Protein AF-M5JS99-F1 (afdb_monomer)

Organism: NCBI:txid1234597

Foldseek 3Di:
DAKKWKWWDDPVDPDIDIFIWDDPDPDDVVVVVVCVPPQKDWTWTFDWDDPDPQEIETPDTDTDIGHNPTDMDIGHRSGHYHYDD

Mean predicted aligned error: 4.95 Å

pLDDT: mean 87.33, std 8.21, range [59.66, 96.5]

Secondary structure (DSSP, 8-state):
-EEEEEEEE-TTSSSEEEEEEEES-SSHHHHHHHHHHHSEEEEEEEEEEEEETTEEEEEEEEEEEEESSS-EEEEE--SEEEE--

Sequence (85 aa):
MAYYALTTVIPSKSGFVWFTIEVPEENIDDLHERMSDDGSLKCTRLTTVATGQNARQIVSREEIIVGLSAIITVTPLHIELYDAE

Radius of gyration: 13.16 Å; Cα contacts (8 Å, |Δi|>4): 161; chains: 1; bounding box: 31×32×33 Å

Nearest PDB structures (foldseek):
  7sog-assembly1_A  TM=3.736E-01  e=2.690E+00  Acanthamoeba castellanii
  1f7s-assembly1_A  TM=3.545E-01  e=2.848E+00  Arabidopsis thaliana
  4ecn-assembly1_A  TM=2.542E-01  e=1.911E+00  Bacteroides thetaiotaomicron VPI-5482
  8w26-assembly1_A  TM=2.922E-01  e=5.032E+00  Synechococcus sp. JA-2-3B'a(2-13)
  4ep5-assembly1_A-2  TM=3.082E-01  e=5.970E+00  Thermus thermophilus HB8

Solvent-accessible surface area (backbone atoms only — not comparable to full-atom values): 4967 Å² total; per-residue (Å²): 95,35,57,30,36,39,37,37,50,48,94,94,51,94,63,73,49,74,48,40,33,41,36,77,46,77,50,72,65,62,46,50,54,50,38,68,72,66,55,35,44,78,36,31,39,45,43,67,47,80,76,50,100,59,31,30,34,42,78,47,79,43,86,44,75,46,69,56,95,43,71,70,48,78,42,82,53,92,56,49,78,37,79,68,130

Structure (mmCIF, N/CA/C/O backbone):
data_AF-M5JS99-F1
#
_entry.id   AF-M5JS99-F1
#
loop_
_atom_site.group_PDB
_atom_site.id
_atom_site.type_symbol
_atom_site.label_atom_id
_atom_site.label_alt_id
_atom_site.label_comp_id
_atom_site.label_asym_id
_atom_site.label_entity_id
_atom_site.label_seq_id
_atom_site.pdbx_PDB_ins_code
_atom_site.Cartn_x
_atom_site.Cartn_y
_atom_site.Cartn_z
_atom_site.occupancy
_atom_site.B_iso_or_equiv
_atom_site.auth_seq_id
_atom_site.auth_comp_id
_atom_site.auth_asym_id
_atom_site.auth_atom_id
_atom_site.pdbx_PDB_model_num
ATOM 1 N N . MET A 1 1 ? -2.533 -11.665 1.102 1.00 82.19 1 MET A N 1
ATOM 2 C CA . MET A 1 1 ? -2.866 -10.228 1.197 1.00 82.19 1 MET A CA 1
ATOM 3 C C . MET A 1 1 ? -2.264 -9.676 2.470 1.00 82.19 1 MET A C 1
ATOM 5 O O . MET A 1 1 ? -2.551 -10.201 3.543 1.00 82.19 1 MET A O 1
ATOM 9 N N . ALA A 1 2 ? -1.419 -8.659 2.339 1.00 89.38 2 ALA A N 1
ATOM 10 C CA . ALA A 1 2 ? -0.722 -8.020 3.449 1.00 89.38 2 ALA A CA 1
ATOM 11 C C . ALA A 1 2 ? -0.917 -6.497 3.415 1.00 89.38 2 ALA A C 1
ATOM 13 O O . ALA A 1 2 ? -1.170 -5.903 2.362 1.00 89.38 2 ALA A O 1
ATOM 14 N N . TYR A 1 3 ? -0.801 -5.871 4.589 1.00 93.06 3 TYR A N 1
ATOM 15 C CA . TYR A 1 3 ? -0.977 -4.433 4.767 1.00 93.06 3 TYR A CA 1
ATOM 16 C C . TYR A 1 3 ? 0.354 -3.748 5.053 1.00 93.06 3 TYR A C 1
ATOM 18 O O . TYR A 1 3 ? 1.091 -4.132 5.965 1.00 93.06 3 TYR A O 1
ATOM 26 N N . TYR A 1 4 ? 0.622 -2.678 4.314 1.00 94.38 4 TYR A N 1
ATOM 27 C CA . TYR A 1 4 ? 1.847 -1.903 4.448 1.00 94.38 4 TYR A CA 1
ATOM 28 C C . TYR A 1 4 ? 1.555 -0.415 4.578 1.00 94.38 4 TYR A C 1
ATOM 30 O O . TYR A 1 4 ? 0.522 0.100 4.149 1.00 94.38 4 TYR A O 1
ATOM 38 N N . ALA A 1 5 ? 2.504 0.291 5.170 1.00 93.19 5 ALA A N 1
ATOM 39 C CA . ALA A 1 5 ? 2.599 1.733 5.103 1.00 93.19 5 ALA A CA 1
ATOM 40 C C . ALA A 1 5 ? 3.481 2.112 3.909 1.00 93.19 5 ALA A C 1
ATOM 42 O O . ALA A 1 5 ? 4.632 1.683 3.832 1.00 93.19 5 ALA A O 1
ATOM 43 N N . LEU A 1 6 ? 2.952 2.931 2.998 1.00 92.62 6 LEU A N 1
ATOM 44 C CA . LEU A 1 6 ? 3.701 3.470 1.868 1.00 92.62 6 LEU A CA 1
ATOM 45 C C . LEU A 1 6 ? 3.967 4.955 2.089 1.00 92.62 6 LEU A C 1
ATOM 47 O O . LEU A 1 6 ? 3.039 5.728 2.334 1.00 92.62 6 LEU A O 1
ATOM 51 N N . THR A 1 7 ? 5.231 5.355 1.953 1.00 91.12 7 THR A N 1
ATOM 52 C CA . THR A 1 7 ? 5.635 6.764 1.878 1.00 91.12 7 THR A CA 1
ATOM 53 C C . THR A 1 7 ? 6.212 7.053 0.504 1.00 91.12 7 THR A C 1
ATOM 55 O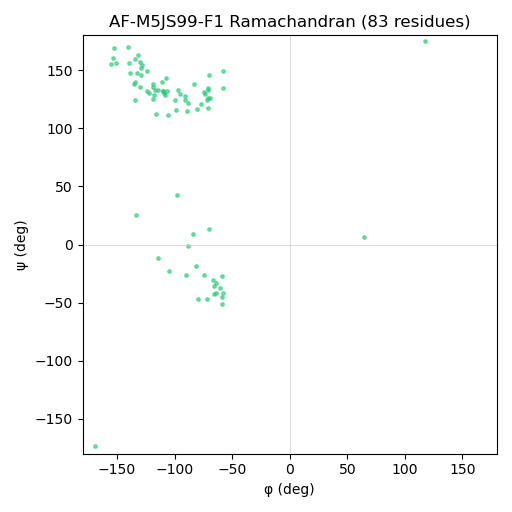 O . THR A 1 7 ? 7.064 6.309 0.026 1.00 91.12 7 THR A O 1
ATOM 58 N N . THR A 1 8 ? 5.784 8.145 -0.124 1.00 87.94 8 THR A N 1
ATOM 59 C CA . THR A 1 8 ? 6.312 8.588 -1.420 1.00 87.94 8 THR A CA 1
ATOM 60 C C . THR A 1 8 ? 6.474 10.105 -1.475 1.00 87.94 8 THR A C 1
ATOM 62 O O . THR A 1 8 ? 5.811 10.847 -0.742 1.00 87.94 8 THR A O 1
ATOM 65 N N . VAL A 1 9 ? 7.369 10.575 -2.344 1.00 81.25 9 VAL A N 1
ATOM 66 C CA . VAL A 1 9 ? 7.567 11.998 -2.644 1.00 81.25 9 VAL A CA 1
ATOM 67 C C . VAL A 1 9 ? 6.765 12.360 -3.885 1.00 81.25 9 VAL A C 1
ATOM 69 O O . VAL A 1 9 ? 6.902 11.718 -4.923 1.00 81.25 9 VAL A O 1
ATOM 72 N N . ILE A 1 10 ? 5.970 13.428 -3.809 1.00 71.62 10 ILE A N 1
ATOM 73 C CA . ILE A 1 10 ? 5.304 13.993 -4.987 1.00 71.62 10 ILE A CA 1
ATOM 74 C C . ILE A 1 10 ? 6.246 15.025 -5.617 1.00 71.62 10 ILE A C 1
ATOM 76 O O . ILE A 1 10 ? 6.462 16.066 -5.004 1.00 71.62 10 ILE A O 1
ATOM 80 N N . PRO A 1 11 ? 6.764 14.824 -6.844 1.00 67.44 11 PRO A N 1
ATOM 81 C CA . PRO A 1 11 ? 7.737 15.746 -7.441 1.00 67.44 11 PRO A CA 1
ATOM 82 C C . PRO A 1 11 ? 7.237 17.193 -7.585 1.00 67.44 11 PRO A C 1
ATOM 84 O O . PRO A 1 11 ? 8.029 18.130 -7.592 1.00 67.44 11 PRO A O 1
ATOM 87 N N . SER A 1 12 ? 5.920 17.388 -7.700 1.00 68.56 12 SER A N 1
ATOM 88 C CA . SER A 1 12 ? 5.283 18.697 -7.882 1.00 68.56 12 SER A CA 1
ATOM 89 C C . SER A 1 12 ? 4.934 19.433 -6.580 1.00 68.56 12 SER A C 1
ATOM 91 O O . SER A 1 12 ? 4.412 20.547 -6.645 1.00 68.56 12 SER A O 1
ATOM 93 N N . LYS A 1 13 ? 5.190 18.849 -5.400 1.00 65.38 13 LYS A N 1
ATOM 94 C CA . LYS A 1 13 ? 4.904 19.466 -4.093 1.00 65.38 13 LYS A CA 1
ATOM 95 C C . LYS A 1 13 ? 6.038 19.211 -3.102 1.00 65.38 13 LYS A C 1
ATOM 97 O O . LYS A 1 13 ? 6.663 18.161 -3.119 1.00 65.38 13 LYS A O 1
ATOM 102 N N . SER A 1 14 ? 6.285 20.152 -2.192 1.00 70.69 14 SER A N 1
ATOM 103 C CA . SER A 1 14 ? 7.155 19.883 -1.046 1.00 70.69 14 SER A CA 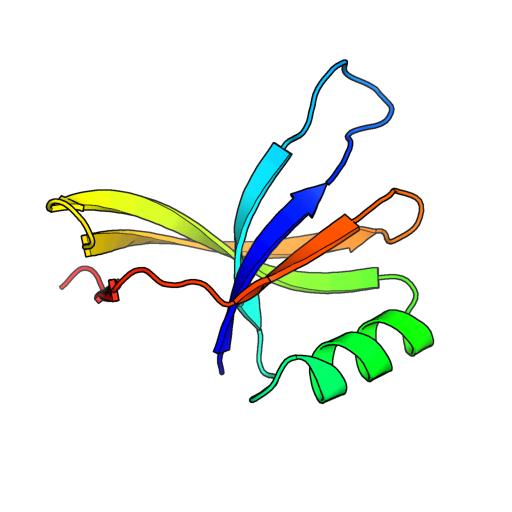1
ATOM 104 C C . SER A 1 14 ? 6.453 18.940 -0.060 1.00 70.69 14 SER A C 1
ATOM 106 O O . SER A 1 14 ? 5.282 19.133 0.269 1.00 70.69 14 SER A O 1
ATOM 108 N N . GLY A 1 15 ? 7.176 17.925 0.418 1.00 73.75 15 GLY A N 1
ATOM 109 C CA . GLY A 1 15 ? 6.719 17.007 1.463 1.00 73.75 15 GLY A CA 1
ATOM 110 C C . GLY A 1 15 ? 6.605 15.546 1.029 1.00 73.75 15 GLY A C 1
ATOM 111 O O . GLY A 1 15 ? 6.806 15.187 -0.131 1.00 73.75 15 GLY A O 1
ATOM 112 N N . PHE A 1 16 ? 6.282 14.70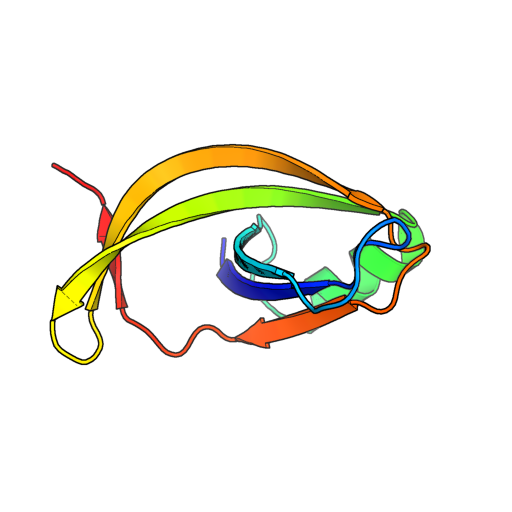6 2.008 1.00 80.50 16 PHE A N 1
ATOM 113 C CA . PHE A 1 16 ? 6.044 13.279 1.835 1.00 80.50 16 PHE A CA 1
ATOM 114 C C . PHE A 1 16 ? 4.553 12.997 1.976 1.00 80.50 16 PHE A C 1
ATOM 116 O O . PHE A 1 16 ? 3.878 13.601 2.811 1.00 80.50 16 PHE A O 1
ATOM 123 N N . VAL A 1 17 ? 4.048 12.063 1.178 1.00 86.00 17 VAL A N 1
ATOM 124 C CA . VAL A 1 17 ? 2.697 11.533 1.339 1.00 86.00 17 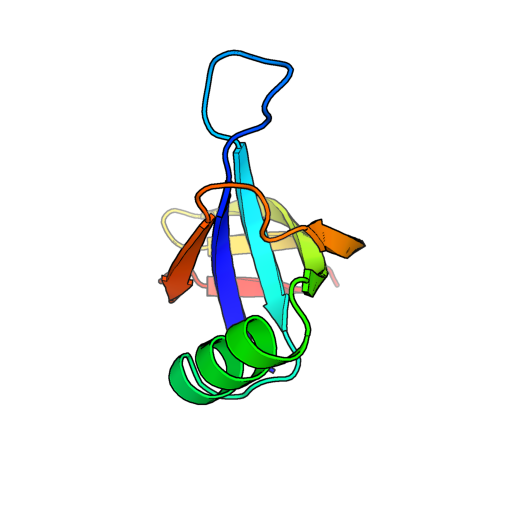VAL A CA 1
ATOM 125 C C . VAL A 1 17 ? 2.800 10.131 1.903 1.00 86.00 17 VAL A C 1
ATOM 127 O O . VAL A 1 17 ? 3.590 9.324 1.418 1.00 86.00 17 VAL A O 1
ATOM 130 N N . TRP A 1 18 ? 2.000 9.870 2.932 1.00 89.56 18 TRP A N 1
ATOM 131 C CA . TRP A 1 18 ? 1.935 8.590 3.618 1.00 89.56 18 TRP A CA 1
ATOM 132 C C . TRP A 1 18 ? 0.502 8.065 3.613 1.00 89.56 18 TRP A C 1
ATOM 134 O O . TRP A 1 18 ? -0.431 8.806 3.935 1.00 89.56 18 TRP A O 1
ATOM 144 N N . PHE A 1 19 ? 0.322 6.799 3.250 1.00 91.56 19 PHE A N 1
ATOM 145 C CA . PHE A 1 19 ? -0.965 6.111 3.330 1.00 91.56 19 PHE A CA 1
ATOM 146 C C . PHE A 1 19 ? -0.781 4.604 3.495 1.00 91.56 19 PHE A C 1
ATOM 148 O O . PHE A 1 19 ? 0.277 4.044 3.208 1.00 91.56 19 PHE A O 1
ATOM 155 N N . THR A 1 20 ? -1.836 3.950 3.968 1.00 94.94 20 THR A N 1
ATOM 156 C CA . THR A 1 20 ? -1.884 2.496 4.086 1.00 94.94 20 THR A CA 1
ATOM 157 C C . THR A 1 20 ? -2.273 1.885 2.747 1.00 94.94 20 THR A C 1
ATOM 159 O O . THR A 1 20 ? -3.169 2.390 2.066 1.00 94.94 20 THR A O 1
ATOM 162 N N . ILE A 1 21 ? -1.604 0.797 2.385 1.00 95.00 21 ILE A N 1
ATOM 163 C CA . ILE A 1 21 ? -1.906 0.010 1.197 1.00 95.00 21 ILE A CA 1
ATOM 164 C C . ILE A 1 21 ? -2.167 -1.445 1.565 1.00 95.00 21 ILE A C 1
ATOM 166 O O . ILE A 1 21 ? -1.596 -1.981 2.514 1.00 95.00 21 ILE A O 1
ATOM 170 N N . GLU A 1 22 ? -3.016 -2.068 0.770 1.00 94.81 22 GLU A N 1
ATOM 171 C CA . GLU A 1 22 ? -3.255 -3.499 0.718 1.00 94.81 22 GLU A CA 1
ATOM 172 C C . GLU A 1 22 ? -2.683 -4.022 -0.603 1.00 94.81 22 GLU A C 1
ATOM 174 O O . GLU A 1 22 ? -2.898 -3.436 -1.673 1.00 94.81 22 GLU A O 1
ATOM 179 N N . VAL A 1 23 ? -1.913 -5.104 -0.516 1.00 94.38 23 VAL A N 1
ATOM 180 C CA . VAL A 1 23 ? -1.273 -5.7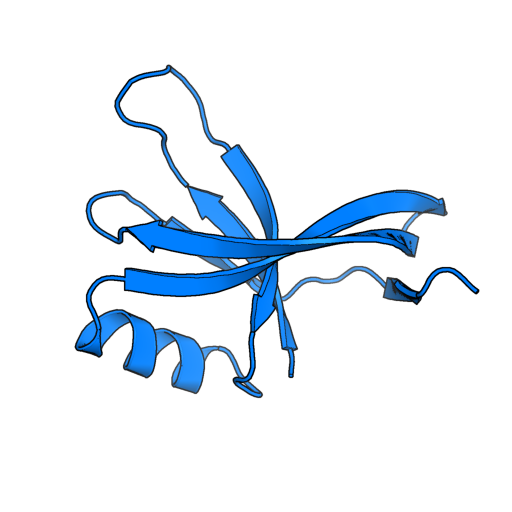51 -1.665 1.00 94.38 23 VAL A CA 1
ATOM 181 C C . VAL A 1 23 ? -1.564 -7.255 -1.657 1.00 94.38 23 VAL A C 1
ATOM 183 O O . VAL A 1 23 ? -1.795 -7.828 -0.584 1.00 94.38 23 VAL A O 1
ATOM 186 N N . PRO A 1 24 ? -1.589 -7.916 -2.829 1.00 93.06 24 PRO A N 1
ATOM 187 C CA . PRO A 1 24 ? -1.858 -9.349 -2.897 1.00 93.06 24 PRO A CA 1
ATOM 188 C C . PRO A 1 24 ? -0.748 -10.197 -2.261 1.00 93.06 24 PRO A C 1
ATOM 190 O O . PRO A 1 24 ? -1.064 -11.245 -1.693 1.00 93.06 24 PRO A O 1
ATOM 193 N N . GLU A 1 25 ? 0.500 -9.723 -2.296 1.00 93.00 25 GLU A N 1
ATOM 194 C CA . GLU A 1 25 ? 1.682 -10.405 -1.761 1.00 93.00 25 GLU A CA 1
ATOM 195 C C . GLU A 1 25 ? 1.546 -10.715 -0.266 1.00 93.00 25 GLU A C 1
ATOM 197 O O . GLU A 1 25 ? 0.868 -10.011 0.489 1.00 93.00 25 GLU A O 1
ATOM 202 N N . GLU A 1 26 ? 2.172 -11.810 0.158 1.00 88.19 26 GLU A N 1
ATOM 203 C CA . GLU A 1 26 ? 2.107 -12.287 1.542 1.00 88.19 26 GLU A CA 1
ATOM 204 C C . GLU A 1 26 ? 3.224 -11.708 2.411 1.00 88.19 26 GLU A C 1
ATOM 206 O O . GLU A 1 26 ? 3.057 -11.580 3.625 1.00 88.19 26 GLU A O 1
ATOM 211 N N . ASN A 1 27 ? 4.351 -11.339 1.800 1.00 90.88 27 ASN A N 1
ATOM 212 C CA . ASN A 1 27 ? 5.508 -10.801 2.496 1.00 90.88 27 ASN A CA 1
ATOM 213 C C . ASN A 1 27 ? 6.177 -9.652 1.713 1.00 90.88 27 ASN A C 1
ATOM 215 O O . ASN A 1 27 ? 5.827 -9.339 0.574 1.00 90.88 27 ASN A O 1
ATOM 219 N N . ILE A 1 28 ? 7.114 -8.974 2.383 1.00 90.94 28 ILE A N 1
ATOM 220 C CA . ILE A 1 28 ? 7.778 -7.777 1.852 1.00 90.94 28 ILE A CA 1
ATOM 221 C C . ILE A 1 28 ? 8.808 -8.099 0.762 1.00 90.94 28 ILE A C 1
ATOM 223 O O . ILE A 1 28 ? 9.055 -7.247 -0.090 1.00 90.94 28 ILE A O 1
ATOM 227 N N . ASP A 1 29 ? 9.376 -9.305 0.771 1.00 92.00 29 ASP A N 1
ATOM 228 C CA . ASP A 1 29 ? 10.376 -9.733 -0.204 1.00 92.00 29 ASP A CA 1
ATOM 229 C C . ASP A 1 29 ? 9.704 -9.964 -1.567 1.00 92.00 29 ASP A C 1
ATOM 231 O O . ASP A 1 29 ? 10.129 -9.374 -2.559 1.00 92.00 29 ASP A O 1
ATOM 235 N N . ASP A 1 30 ? 8.568 -10.673 -1.597 1.00 92.44 30 ASP A N 1
ATOM 236 C CA . ASP A 1 30 ? 7.752 -10.869 -2.807 1.00 92.44 30 ASP A CA 1
ATOM 237 C C . ASP A 1 30 ? 7.307 -9.523 -3.407 1.00 92.44 30 ASP A C 1
ATOM 239 O O . ASP A 1 30 ? 7.327 -9.299 -4.622 1.00 92.44 30 ASP A O 1
ATOM 243 N N . LEU A 1 31 ? 6.910 -8.587 -2.537 1.00 91.75 31 LEU A N 1
ATOM 244 C CA . LEU A 1 31 ? 6.516 -7.243 -2.946 1.00 91.75 31 LEU A CA 1
ATOM 245 C C . LEU A 1 31 ? 7.689 -6.480 -3.571 1.00 91.75 31 LEU A C 1
ATOM 247 O O . LEU A 1 31 ? 7.506 -5.787 -4.575 1.00 91.75 31 LEU A O 1
ATOM 251 N N . HIS A 1 32 ? 8.878 -6.598 -2.982 1.00 89.88 32 HIS A N 1
ATOM 252 C CA . HIS A 1 32 ? 10.089 -5.956 -3.474 1.00 89.88 32 HIS A CA 1
ATOM 253 C C . HIS A 1 32 ? 10.521 -6.512 -4.839 1.00 89.88 32 HIS A C 1
ATOM 255 O O . HIS A 1 32 ? 10.866 -5.729 -5.729 1.00 89.88 32 HIS A O 1
ATOM 261 N N . GLU A 1 33 ? 10.464 -7.832 -5.031 1.00 91.19 33 GLU A N 1
ATOM 262 C CA . GLU A 1 33 ? 10.741 -8.472 -6.323 1.00 91.19 33 GLU A CA 1
ATOM 263 C C . GLU A 1 33 ? 9.789 -7.951 -7.406 1.00 91.19 33 GLU A C 1
ATOM 265 O O . GLU A 1 33 ? 10.244 -7.410 -8.415 1.00 91.19 33 GLU A O 1
ATOM 270 N N . ARG A 1 34 ? 8.473 -7.955 -7.151 1.00 89.25 34 ARG A N 1
ATOM 271 C CA . ARG A 1 34 ? 7.484 -7.430 -8.109 1.00 89.25 34 ARG A CA 1
ATOM 272 C C . ARG A 1 34 ? 7.710 -5.958 -8.451 1.00 89.25 34 ARG A C 1
ATOM 274 O O . ARG A 1 34 ? 7.623 -5.568 -9.613 1.00 89.25 34 ARG A O 1
ATOM 281 N N . MET A 1 35 ? 7.968 -5.119 -7.445 1.00 88.81 35 MET A N 1
ATOM 282 C CA . MET A 1 35 ? 8.237 -3.695 -7.671 1.00 88.81 35 MET A CA 1
ATOM 283 C C . MET A 1 35 ? 9.470 -3.494 -8.560 1.00 88.81 35 MET A C 1
ATOM 285 O O . MET A 1 35 ? 9.475 -2.600 -9.406 1.00 88.81 35 MET A O 1
ATOM 289 N N . SER A 1 36 ? 10.496 -4.329 -8.388 1.00 86.12 36 SER A N 1
ATOM 290 C CA . SER A 1 36 ? 11.720 -4.271 -9.189 1.00 86.12 36 SER A CA 1
ATOM 291 C C . SER A 1 36 ? 11.468 -4.622 -10.659 1.00 86.12 36 SER A C 1
ATOM 293 O O . SER A 1 36 ? 12.056 -3.986 -11.535 1.00 86.12 36 SER A O 1
ATOM 295 N N . ASP A 1 37 ? 10.561 -5.563 -10.925 1.00 88.12 37 ASP A N 1
ATOM 296 C CA . ASP A 1 37 ? 10.241 -6.029 -12.278 1.00 88.12 37 ASP A CA 1
ATOM 297 C C . ASP A 1 37 ? 9.300 -5.079 -13.041 1.00 88.12 37 ASP A C 1
ATOM 299 O O . ASP A 1 37 ? 9.562 -4.723 -14.192 1.00 88.12 37 ASP A O 1
ATOM 303 N N . ASP A 1 38 ? 8.211 -4.632 -12.407 1.00 85.44 38 ASP A N 1
ATOM 304 C CA . ASP A 1 38 ? 7.139 -3.885 -13.085 1.00 85.44 38 ASP A CA 1
ATOM 305 C C . ASP A 1 38 ? 7.445 -2.386 -13.262 1.00 85.44 38 ASP A C 1
ATOM 307 O O . ASP A 1 38 ? 6.773 -1.690 -14.032 1.00 85.44 38 ASP A O 1
ATOM 311 N N . GLY A 1 39 ? 8.394 -1.834 -12.496 1.00 84.38 39 GLY A N 1
ATOM 312 C CA . GLY A 1 39 ? 8.684 -0.391 -12.472 1.00 84.38 39 GLY A CA 1
ATOM 313 C C . GLY A 1 39 ? 7.531 0.478 -11.937 1.00 84.38 39 GLY A C 1
ATOM 314 O O . GLY A 1 39 ? 7.586 1.713 -11.970 1.00 84.38 39 GLY A O 1
ATOM 315 N N . SER A 1 40 ? 6.470 -0.153 -11.435 1.00 88.00 40 SER A N 1
ATOM 316 C CA . SER A 1 40 ? 5.286 0.462 -10.839 1.00 88.00 40 SER A CA 1
ATOM 317 C C . SER A 1 40 ? 4.684 -0.476 -9.795 1.00 88.00 40 SER A C 1
ATOM 319 O O . SER A 1 40 ? 4.882 -1.685 -9.848 1.00 88.00 40 SER A O 1
ATOM 321 N N . LEU A 1 41 ? 3.936 0.077 -8.844 1.00 90.50 41 LEU A N 1
ATOM 322 C CA . LEU A 1 41 ? 3.206 -0.689 -7.842 1.00 90.50 41 LEU A CA 1
ATOM 323 C C . LEU A 1 41 ? 1.704 -0.472 -8.022 1.00 90.50 41 LEU A C 1
ATOM 325 O O . LEU A 1 41 ? 1.196 0.622 -7.772 1.00 90.50 41 LEU A O 1
ATOM 329 N N . LYS A 1 42 ? 0.987 -1.521 -8.426 1.00 91.81 42 LYS A N 1
ATOM 330 C CA . LYS A 1 42 ? -0.481 -1.560 -8.411 1.00 91.81 42 LYS A CA 1
ATOM 331 C C . LYS A 1 42 ? -0.932 -2.069 -7.046 1.00 91.81 42 LYS A C 1
ATOM 333 O O . LYS A 1 42 ? -0.532 -3.156 -6.637 1.00 91.81 42 LYS A O 1
ATOM 338 N N . CYS A 1 43 ? -1.721 -1.281 -6.329 1.00 93.31 43 CYS A N 1
ATOM 339 C CA . CYS A 1 43 ? -2.159 -1.629 -4.979 1.00 93.31 43 CYS A CA 1
ATOM 340 C C . CYS A 1 43 ? -3.505 -0.991 -4.643 1.00 93.31 43 CYS A C 1
ATOM 342 O O . CYS A 1 43 ? -3.981 -0.099 -5.348 1.00 93.31 43 CYS A O 1
ATOM 344 N N . THR A 1 44 ? -4.097 -1.430 -3.537 1.00 96.38 44 THR A N 1
ATOM 345 C CA . THR A 1 44 ? -5.320 -0.836 -3.002 1.00 96.38 44 THR A CA 1
ATOM 346 C C . THR A 1 44 ? -4.947 0.126 -1.889 1.00 96.38 44 THR A C 1
ATOM 348 O O . THR A 1 44 ? -4.430 -0.275 -0.850 1.00 96.38 44 THR A O 1
ATOM 351 N N . ARG A 1 45 ? -5.213 1.415 -2.076 1.00 95.19 45 ARG A N 1
ATOM 352 C CA . ARG A 1 45 ? -5.088 2.415 -1.020 1.00 95.19 45 ARG A CA 1
ATOM 353 C C . ARG A 1 45 ? -6.245 2.272 -0.042 1.00 95.19 45 ARG A C 1
ATOM 355 O O . ARG A 1 45 ? -7.409 2.268 -0.443 1.00 95.19 45 ARG A O 1
ATOM 362 N N . LEU A 1 46 ? -5.917 2.235 1.245 1.00 95.38 46 LEU A N 1
ATOM 363 C CA . LEU A 1 46 ? -6.891 2.230 2.326 1.00 95.38 46 LEU A CA 1
ATOM 364 C C . LEU A 1 46 ? -7.023 3.634 2.911 1.00 95.38 46 LEU A C 1
ATOM 366 O O . LEU A 1 46 ? -6.043 4.226 3.376 1.00 95.38 46 LEU A O 1
ATOM 370 N N . THR A 1 47 ? -8.248 4.154 2.941 1.00 94.12 47 THR A N 1
ATOM 371 C CA . THR A 1 47 ? -8.572 5.295 3.804 1.00 94.12 47 THR A CA 1
ATOM 372 C C . THR A 1 47 ? -9.059 4.751 5.132 1.00 94.12 47 THR A C 1
ATOM 374 O O . THR A 1 47 ? -9.955 3.910 5.170 1.00 94.12 47 THR A O 1
ATOM 377 N N . THR A 1 48 ? -8.468 5.226 6.226 1.00 92.81 48 THR A N 1
ATOM 378 C CA . THR A 1 48 ? -8.751 4.715 7.568 1.00 92.81 48 THR A CA 1
ATOM 379 C C . THR A 1 48 ? -9.086 5.826 8.549 1.00 92.81 48 THR A C 1
ATOM 381 O O . THR A 1 48 ? -8.453 6.884 8.505 1.00 92.81 48 THR A O 1
ATOM 384 N N . VAL A 1 49 ? -9.972 5.548 9.500 1.00 92.56 49 VAL A N 1
ATOM 385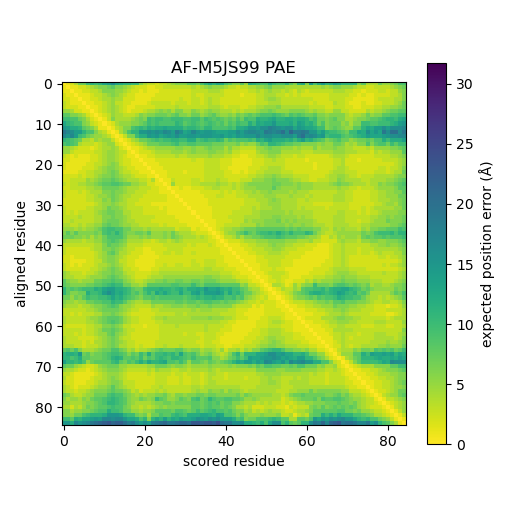 C CA . VAL A 1 49 ? -10.268 6.423 10.643 1.00 92.56 49 VAL A CA 1
ATOM 386 C C . VAL A 1 49 ? -9.759 5.766 11.926 1.00 92.56 49 VAL A C 1
ATOM 388 O O . VAL A 1 49 ? -9.841 4.550 12.081 1.00 92.56 49 VAL A O 1
ATOM 391 N N . ALA A 1 50 ? -9.183 6.556 12.834 1.00 90.31 50 ALA A N 1
ATOM 392 C CA . ALA A 1 50 ? -8.714 6.050 14.122 1.00 90.31 50 ALA A CA 1
ATOM 393 C C . ALA A 1 50 ? -9.905 5.656 15.008 1.00 90.31 50 ALA A C 1
ATOM 395 O O . ALA A 1 50 ? -10.788 6.477 15.248 1.00 90.31 50 ALA A O 1
ATOM 396 N N . THR A 1 51 ? -9.900 4.422 15.509 1.00 89.31 51 THR A N 1
ATOM 397 C CA . THR A 1 51 ? -10.923 3.888 16.426 1.00 89.31 51 THR A CA 1
ATOM 398 C C . THR A 1 51 ? -10.365 3.582 17.816 1.00 89.31 51 THR A C 1
ATOM 400 O O . THR A 1 51 ? -11.125 3.391 18.761 1.00 89.31 51 THR A O 1
ATOM 403 N N . GLY A 1 52 ? -9.040 3.599 17.974 1.00 84.56 52 GLY A N 1
ATOM 404 C CA . GLY A 1 52 ? -8.349 3.426 19.248 1.00 84.56 52 GLY A CA 1
ATOM 405 C C . GLY A 1 52 ? -6.861 3.752 19.135 1.00 84.56 52 GLY A C 1
ATOM 406 O O . GLY A 1 52 ? -6.392 4.223 18.099 1.00 84.56 52 GLY A O 1
ATOM 407 N N . GLN A 1 53 ? -6.103 3.491 20.203 1.00 79.69 53 GLN A N 1
ATOM 408 C CA . GLN A 1 53 ? -4.684 3.864 20.286 1.00 79.69 53 GLN A CA 1
ATOM 409 C C . GLN A 1 53 ? -3.807 3.143 19.243 1.00 79.69 53 GLN A C 1
ATOM 411 O O . GLN A 1 53 ? -2.877 3.752 18.728 1.00 79.69 53 GLN A O 1
ATOM 416 N N . ASN A 1 54 ? -4.150 1.900 18.884 1.00 84.75 54 ASN A N 1
ATOM 417 C CA . ASN A 1 54 ? -3.464 1.085 17.868 1.00 84.75 54 ASN A CA 1
ATOM 418 C C . ASN A 1 54 ? -4.452 0.419 16.891 1.00 84.75 54 ASN A C 1
ATOM 420 O O . ASN A 1 54 ? -4.154 -0.625 16.317 1.00 84.75 54 ASN A O 1
ATOM 424 N N . ALA A 1 55 ? -5.633 1.016 16.727 1.00 89.25 55 ALA A N 1
ATOM 425 C CA . ALA A 1 55 ? -6.733 0.451 15.957 1.00 89.25 55 ALA A CA 1
ATOM 426 C C . ALA A 1 55 ? -7.279 1.474 14.963 1.00 89.25 55 ALA A C 1
ATOM 428 O O . ALA A 1 55 ? -7.484 2.653 15.289 1.00 89.25 55 ALA A O 1
ATOM 429 N N . ARG A 1 56 ? -7.506 1.014 13.735 1.00 91.75 56 ARG A N 1
ATOM 430 C CA . ARG A 1 56 ? -8.044 1.817 12.642 1.00 91.75 56 ARG A CA 1
ATOM 431 C C . ARG A 1 56 ? -9.127 1.048 11.899 1.00 91.75 56 ARG A C 1
ATOM 433 O O . ARG A 1 56 ? -8.970 -0.131 11.610 1.00 91.75 56 ARG A O 1
ATOM 440 N N . GLN A 1 57 ? -10.204 1.737 11.554 1.00 93.75 57 GLN A N 1
ATOM 441 C CA . GLN A 1 57 ? -11.273 1.200 10.717 1.00 93.75 57 GLN A CA 1
ATOM 442 C C . GLN A 1 57 ? -11.067 1.641 9.271 1.00 93.75 57 GLN A C 1
ATOM 444 O O . GLN A 1 57 ? -10.814 2.822 9.015 1.00 93.75 57 GLN A O 1
ATOM 449 N N . ILE A 1 58 ? -11.175 0.706 8.333 1.00 94.50 58 ILE A N 1
ATOM 450 C CA . ILE A 1 58 ? -11.122 0.962 6.894 1.00 94.50 58 ILE A CA 1
ATOM 451 C C . ILE A 1 58 ? -12.466 1.552 6.467 1.00 94.50 58 ILE A C 1
ATOM 453 O O . ILE A 1 58 ? -13.508 0.926 6.634 1.00 94.50 58 ILE A O 1
ATOM 457 N N . VAL A 1 59 ? -12.441 2.762 5.907 1.00 95.00 59 VAL A N 1
ATOM 458 C CA . VAL A 1 59 ? -13.644 3.461 5.422 1.00 95.00 59 VAL A CA 1
ATOM 459 C C . VAL A 1 59 ? -13.761 3.462 3.902 1.00 95.00 59 VAL A C 1
ATOM 461 O O . VAL A 1 59 ? -14.856 3.625 3.373 1.00 95.00 59 VAL A O 1
ATOM 464 N N . SER A 1 60 ? -12.651 3.289 3.180 1.00 95.12 60 SER A N 1
ATOM 465 C CA . SER A 1 60 ? -12.682 3.127 1.728 1.00 95.12 60 SER A CA 1
ATOM 466 C C . SER A 1 60 ? -11.469 2.364 1.206 1.00 95.12 60 SER A C 1
ATOM 468 O O . SER A 1 60 ? -10.393 2.385 1.810 1.00 95.12 60 SER A O 1
ATOM 470 N N . ARG A 1 61 ? -11.665 1.736 0.045 1.00 96.31 61 ARG A N 1
ATOM 471 C CA . ARG A 1 61 ? -10.648 1.059 -0.760 1.00 96.31 61 ARG A CA 1
ATOM 472 C C . ARG A 1 61 ? -10.626 1.690 -2.144 1.00 96.31 61 ARG A C 1
ATOM 474 O O . ARG A 1 61 ? -11.682 1.872 -2.744 1.00 96.31 61 ARG A O 1
ATOM 481 N N . GLU A 1 62 ? -9.447 2.048 -2.627 1.00 96.50 62 GLU A N 1
ATOM 482 C CA . GLU A 1 62 ? -9.261 2.679 -3.935 1.00 96.50 62 GLU A CA 1
ATOM 483 C C . GLU A 1 62 ? -8.098 2.001 -4.661 1.00 96.50 62 GLU A C 1
ATOM 485 O O . GLU A 1 62 ? -6.991 1.943 -4.127 1.00 96.50 62 GLU A O 1
ATOM 490 N N . GLU A 1 63 ? -8.331 1.487 -5.868 1.00 96.12 63 GLU A N 1
ATOM 491 C CA . GLU A 1 63 ? -7.250 0.956 -6.701 1.00 96.12 63 GLU A CA 1
ATOM 492 C C . GLU A 1 63 ? -6.382 2.102 -7.219 1.00 96.12 63 GLU A C 1
ATOM 494 O O . GLU A 1 63 ? -6.873 3.046 -7.840 1.00 96.12 63 GLU A O 1
ATOM 499 N N . ILE A 1 64 ? -5.076 2.018 -6.975 1.00 93.50 64 ILE A N 1
ATOM 500 C CA . ILE A 1 64 ? -4.115 3.035 -7.391 1.00 93.50 64 ILE A CA 1
ATOM 501 C C . ILE A 1 64 ? -2.875 2.409 -8.028 1.00 93.50 64 ILE A C 1
ATOM 503 O O . ILE A 1 64 ? -2.530 1.246 -7.805 1.00 93.50 64 ILE A O 1
ATOM 507 N N . ILE A 1 65 ? -2.165 3.231 -8.798 1.00 90.62 65 ILE A N 1
ATOM 508 C CA . ILE A 1 65 ? -0.852 2.907 -9.353 1.00 90.62 65 ILE A CA 1
ATOM 509 C C . ILE A 1 65 ? 0.153 3.909 -8.798 1.00 90.62 65 ILE A C 1
ATOM 511 O O . ILE A 1 65 ? -0.020 5.120 -8.940 1.00 90.62 65 ILE A O 1
ATOM 515 N N . VAL A 1 66 ? 1.219 3.404 -8.188 1.00 87.44 66 VAL A N 1
ATOM 516 C CA . VAL A 1 66 ? 2.338 4.205 -7.697 1.00 87.44 66 VAL A CA 1
ATOM 517 C C . VAL A 1 66 ? 3.518 4.002 -8.641 1.00 87.44 66 VAL A C 1
ATOM 519 O O . VAL A 1 66 ? 4.079 2.912 -8.727 1.00 87.44 66 VAL A O 1
ATOM 522 N N . GLY A 1 67 ? 3.889 5.046 -9.381 1.00 83.12 67 GLY A N 1
ATOM 523 C CA . GLY A 1 67 ? 5.078 5.013 -10.235 1.00 83.12 67 GLY A CA 1
ATOM 524 C C . GLY A 1 67 ? 6.358 5.035 -9.399 1.00 83.12 67 GLY A C 1
ATOM 525 O O . GLY A 1 67 ? 6.483 5.870 -8.504 1.00 83.12 67 GLY A O 1
ATOM 526 N N . LEU A 1 68 ? 7.320 4.159 -9.708 1.00 71.50 68 LEU A N 1
ATOM 527 C CA . LEU A 1 68 ? 8.576 4.038 -8.949 1.00 71.50 68 LEU A CA 1
ATOM 528 C C . LEU A 1 68 ? 9.659 5.037 -9.381 1.00 71.50 68 LEU A C 1
ATOM 530 O O . LEU A 1 68 ? 10.787 4.977 -8.907 1.00 71.50 68 LEU A O 1
ATOM 534 N N . SER A 1 69 ? 9.331 6.007 -10.240 1.00 69.69 69 SER A N 1
ATOM 535 C CA . SER A 1 69 ? 10.235 7.111 -10.608 1.00 69.69 69 SER A CA 1
ATOM 536 C C . SER A 1 69 ? 10.468 8.126 -9.468 1.00 69.69 69 SER A C 1
ATOM 538 O O . SER A 1 69 ? 10.976 9.219 -9.708 1.00 69.69 69 SER A O 1
ATOM 540 N N . ALA A 1 70 ? 10.086 7.780 -8.235 1.00 68.06 70 ALA A N 1
ATOM 541 C CA . ALA A 1 70 ? 10.252 8.551 -7.008 1.00 68.06 70 ALA A CA 1
ATOM 542 C C . ALA A 1 70 ? 10.837 7.660 -5.897 1.00 68.06 70 ALA A C 1
ATOM 544 O O . ALA A 1 70 ? 10.789 6.435 -5.977 1.00 68.06 70 ALA A O 1
ATOM 545 N N . ILE A 1 71 ? 11.368 8.273 -4.834 1.00 79.25 71 ILE A N 1
ATOM 546 C CA . ILE A 1 71 ? 11.795 7.532 -3.640 1.00 79.25 71 ILE A CA 1
ATOM 547 C C . ILE A 1 71 ? 10.541 7.039 -2.917 1.00 79.25 71 ILE A C 1
ATOM 549 O O . ILE A 1 71 ? 9.731 7.849 -2.4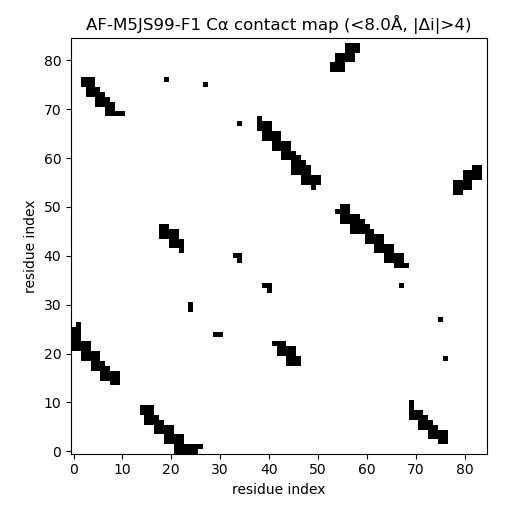59 1.00 79.25 71 ILE A O 1
ATOM 553 N N . ILE A 1 72 ? 10.405 5.719 -2.812 1.00 87.06 72 ILE A N 1
ATOM 554 C CA . ILE A 1 72 ? 9.308 5.059 -2.108 1.00 87.06 72 ILE A CA 1
ATOM 555 C C . ILE A 1 72 ? 9.884 4.237 -0.967 1.00 87.06 72 ILE A C 1
ATOM 557 O O . ILE A 1 72 ? 10.866 3.519 -1.140 1.00 87.06 72 ILE A O 1
ATOM 561 N N . THR A 1 73 ? 9.250 4.331 0.197 1.00 89.56 73 THR A N 1
ATOM 562 C CA . THR A 1 73 ? 9.501 3.419 1.311 1.00 89.56 73 THR A CA 1
ATOM 563 C C . THR A 1 73 ? 8.234 2.639 1.616 1.00 89.56 73 THR A C 1
ATOM 565 O O . THR A 1 73 ? 7.143 3.206 1.699 1.00 89.56 73 THR A O 1
ATOM 568 N N . VAL A 1 74 ? 8.390 1.327 1.770 1.00 91.38 74 VAL A N 1
ATOM 569 C CA . VAL A 1 74 ? 7.324 0.414 2.181 1.00 91.38 74 VAL A CA 1
ATOM 570 C C . VAL A 1 74 ? 7.735 -0.208 3.505 1.00 91.38 74 VAL A C 1
ATOM 572 O O . VAL A 1 74 ? 8.853 -0.703 3.636 1.00 91.38 74 VAL A O 1
ATOM 575 N N . THR A 1 75 ? 6.856 -0.156 4.502 1.00 92.44 75 THR A N 1
ATOM 576 C CA . THR A 1 75 ? 7.117 -0.725 5.828 1.00 92.44 75 THR A CA 1
ATOM 577 C C . THR A 1 75 ? 5.934 -1.558 6.318 1.00 92.44 75 THR A C 1
ATOM 579 O O . THR A 1 75 ? 4.786 -1.229 5.999 1.00 92.44 75 THR A O 1
ATOM 582 N N . PRO A 1 76 ? 6.168 -2.634 7.096 1.00 90.06 76 PRO A N 1
ATOM 583 C CA .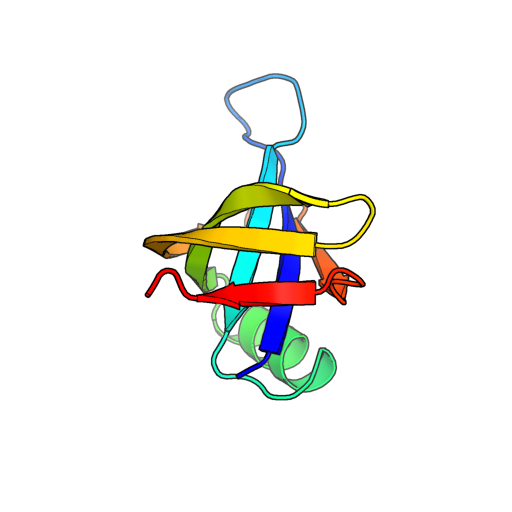 PRO A 1 76 ? 5.083 -3.399 7.700 1.00 90.06 76 PRO A CA 1
ATOM 584 C C . PRO A 1 76 ? 4.203 -2.511 8.580 1.00 90.06 76 PRO A C 1
ATOM 586 O O . PRO A 1 76 ? 4.699 -1.710 9.385 1.00 90.06 76 PRO A O 1
ATOM 589 N N . LEU A 1 77 ? 2.887 -2.656 8.438 1.00 89.50 77 LEU A N 1
ATOM 590 C CA . LEU A 1 77 ? 1.940 -1.922 9.262 1.00 89.50 77 LEU A CA 1
ATOM 591 C C . LEU A 1 77 ? 1.793 -2.607 10.628 1.00 89.50 77 LEU A C 1
ATOM 593 O O . LEU A 1 77 ? 1.298 -3.723 10.721 1.00 89.50 77 LEU A O 1
ATOM 597 N N . HIS A 1 78 ? 2.185 -1.916 11.697 1.00 83.88 78 HIS A N 1
ATOM 598 C CA . HIS A 1 78 ? 2.076 -2.410 13.077 1.00 83.88 78 HIS A CA 1
ATOM 599 C C . HIS A 1 78 ? 0.818 -1.858 13.777 1.00 83.88 78 HIS A C 1
ATOM 601 O O . HIS A 1 78 ? 0.885 -1.380 14.907 1.00 83.88 78 HIS A O 1
ATOM 607 N N . ILE A 1 79 ? -0.314 -1.833 13.067 1.00 85.62 79 ILE A N 1
ATOM 608 C CA . ILE A 1 79 ? -1.603 -1.301 13.539 1.00 85.62 79 ILE A CA 1
ATOM 609 C C . ILE A 1 79 ? -2.689 -2.309 13.165 1.00 85.62 79 ILE A C 1
ATOM 611 O O . ILE A 1 79 ? -2.656 -2.857 12.064 1.00 85.62 79 ILE A O 1
ATOM 615 N N . GLU A 1 80 ? -3.656 -2.529 14.051 1.00 86.69 80 GLU A N 1
ATOM 616 C CA . GLU A 1 80 ? -4.815 -3.370 13.755 1.00 86.69 80 GLU A CA 1
ATOM 617 C C . GLU A 1 80 ? -5.782 -2.644 12.810 1.00 86.69 80 GLU A C 1
ATOM 619 O O . GLU A 1 80 ? -6.162 -1.490 13.048 1.00 86.69 80 GLU A O 1
ATOM 624 N N . LEU A 1 81 ? -6.177 -3.332 11.736 1.00 89.19 81 LEU A N 1
ATOM 625 C CA . LEU A 1 81 ? -7.148 -2.852 10.759 1.00 89.19 81 LEU A CA 1
ATOM 626 C C . LEU A 1 81 ? -8.445 -3.646 10.867 1.00 89.19 81 LEU A C 1
ATOM 628 O O . LEU A 1 81 ? -8.428 -4.875 10.867 1.00 89.19 81 LEU A O 1
ATOM 632 N N . TYR A 1 82 ? -9.556 -2.921 10.906 1.00 87.94 82 TYR A N 1
ATOM 633 C CA . TYR A 1 82 ? -10.902 -3.475 10.970 1.00 87.94 82 TYR A CA 1
ATOM 634 C C . TYR A 1 82 ? -11.698 -3.047 9.741 1.00 87.94 82 TYR A C 1
ATOM 636 O O . TYR A 1 82 ? -11.640 -1.881 9.340 1.00 87.94 82 TYR A O 1
ATOM 644 N N . ASP A 1 83 ? -12.460 -3.969 9.161 1.00 82.19 83 ASP A N 1
ATOM 645 C CA . ASP A 1 83 ? -13.461 -3.620 8.159 1.00 82.19 83 ASP A CA 1
ATOM 646 C C . ASP A 1 83 ? -14.6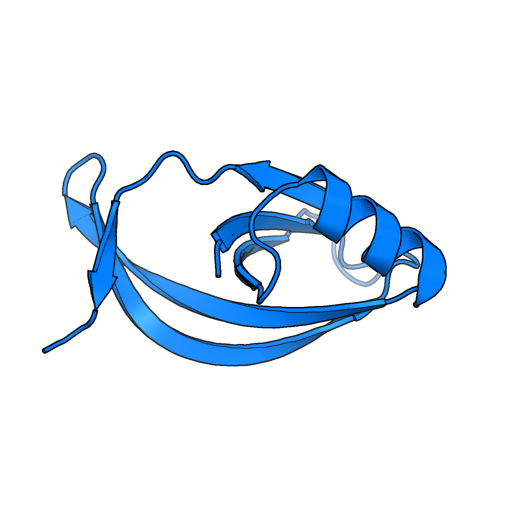28 -2.865 8.800 1.00 82.19 83 ASP A C 1
ATOM 648 O O . ASP A 1 83 ? -14.978 -3.094 9.958 1.00 82.19 83 ASP A O 1
ATOM 652 N N . ALA A 1 84 ? -15.213 -1.929 8.054 1.00 73.25 84 ALA A N 1
ATOM 653 C CA . ALA A 1 84 ? -16.506 -1.383 8.428 1.00 73.25 84 ALA A CA 1
ATOM 654 C C . ALA A 1 84 ? -17.588 -2.443 8.187 1.00 73.25 84 ALA A C 1
ATOM 656 O O . ALA A 1 84 ? -17.675 -2.971 7.078 1.00 73.25 84 ALA A O 1
ATOM 657 N N . GLU A 1 85 ? -18.358 -2.756 9.232 1.00 59.66 85 GLU A N 1
ATOM 658 C CA . GLU A 1 85 ? -19.585 -3.562 9.133 1.00 59.66 85 GLU A CA 1
ATOM 659 C C . GLU A 1 85 ? -20.645 -2.892 8.247 1.00 59.66 85 GLU A C 1
ATOM 661 O O . GLU A 1 85 ? -20.761 -1.641 8.290 1.00 59.66 85 GLU A O 1
#